Protein AF-A0A2A4MPY6-F1 (afdb_monomer)

Organism: NCBI:txid2030880

Sequence (124 aa):
MSSLAVAQSMCELKEMYRSLAAQHHPDRGGCSSTMQVINLQYLIMKKKFKVTSITPAIYESHFDDIEVGDRLYINATLSEVQEVNDTRFMVVACSRNRQTWFDKSTGIGLYNRRLRASFVPFQA

Solvent-accessible surface area (backbone atoms only — not comparable to full-atom values): 7196 Å² total; per-residue (Å²): 133,94,62,79,81,72,49,89,45,74,67,52,39,52,52,52,48,52,55,51,46,69,65,27,32,50,97,72,78,25,46,59,73,61,40,53,53,52,53,52,52,48,53,55,50,54,51,51,51,60,57,58,68,62,50,93,78,72,94,73,63,65,42,80,85,64,50,68,70,40,74,34,14,46,78,52,40,56,23,34,27,72,41,68,58,98,63,33,34,29,31,33,37,75,90,44,104,52,72,50,49,27,31,22,79,73,22,35,24,75,90,42,77,88,40,38,56,36,79,53,70,64,81,128

Structure (mmCIF, N/CA/C/O backbone):
data_AF-A0A2A4MPY6-F1
#
_entry.id   AF-A0A2A4MPY6-F1
#
loop_
_atom_site.group_PDB
_atom_site.id
_atom_site.type_symbol
_atom_site.label_atom_id
_atom_site.label_alt_id
_atom_site.label_comp_id
_atom_site.label_asym_id
_atom_site.label_entity_id
_atom_site.label_seq_id
_atom_site.pdbx_PDB_ins_code
_atom_site.Cartn_x
_atom_site.Cartn_y
_atom_site.Cartn_z
_atom_site.occupancy
_atom_site.B_iso_or_equiv
_atom_site.auth_seq_id
_atom_site.auth_comp_id
_atom_site.auth_asym_id
_atom_site.auth_atom_id
_atom_site.pdbx_PDB_model_num
ATOM 1 N N . MET A 1 1 ? 28.106 -0.333 -13.471 1.00 46.44 1 MET A N 1
ATOM 2 C CA . MET A 1 1 ? 26.926 -1.146 -13.111 1.00 46.44 1 MET A CA 1
ATOM 3 C C . MET A 1 1 ? 26.010 -0.289 -12.256 1.00 46.44 1 MET A C 1
ATOM 5 O O . MET A 1 1 ? 26.326 -0.062 -11.096 1.00 46.44 1 MET A O 1
ATOM 9 N N . SER A 1 2 ? 24.944 0.258 -12.837 1.00 57.03 2 SER A N 1
ATOM 10 C CA . SER A 1 2 ? 23.967 1.081 -12.115 1.00 57.03 2 SER A CA 1
ATOM 11 C C . SER A 1 2 ? 23.102 0.157 -11.259 1.00 57.03 2 SER A C 1
ATOM 13 O O . SER A 1 2 ? 22.301 -0.602 -11.794 1.00 57.03 2 SER A O 1
ATOM 15 N N . SER A 1 3 ? 23.335 0.140 -9.949 1.00 67.06 3 SER A N 1
ATOM 16 C CA . SER A 1 3 ? 22.654 -0.767 -9.023 1.00 67.06 3 SER A CA 1
ATOM 17 C C . SER A 1 3 ? 21.538 -0.032 -8.288 1.00 67.06 3 SER A C 1
ATOM 19 O O . SER A 1 3 ? 21.782 1.009 -7.681 1.00 67.06 3 SER A O 1
ATOM 21 N N . LEU A 1 4 ? 20.331 -0.605 -8.275 1.00 71.50 4 LEU A N 1
ATOM 22 C CA . LEU A 1 4 ? 19.210 -0.137 -7.444 1.00 71.50 4 LEU A CA 1
ATOM 23 C C . LEU A 1 4 ? 19.481 -0.282 -5.932 1.00 71.50 4 LEU A C 1
ATOM 25 O O . LEU A 1 4 ? 18.688 0.182 -5.121 1.00 71.50 4 LEU A O 1
ATOM 29 N N . ALA A 1 5 ? 20.594 -0.914 -5.541 1.00 66.88 5 ALA A N 1
ATOM 30 C CA . ALA A 1 5 ? 20.984 -1.117 -4.146 1.00 66.88 5 ALA A CA 1
ATOM 31 C C . ALA A 1 5 ? 21.467 0.151 -3.420 1.00 66.88 5 ALA A C 1
ATOM 33 O O . ALA A 1 5 ? 21.707 0.085 -2.220 1.00 66.88 5 ALA A O 1
ATOM 34 N N . VAL A 1 6 ? 21.650 1.268 -4.133 1.00 77.81 6 VAL A N 1
ATOM 35 C CA . VAL A 1 6 ? 22.100 2.540 -3.541 1.00 77.81 6 VAL A CA 1
ATOM 36 C C . VAL A 1 6 ? 20.950 3.317 -2.899 1.00 77.81 6 VAL A C 1
ATOM 38 O O . VAL A 1 6 ? 21.200 4.101 -1.989 1.00 77.81 6 VAL A O 1
ATOM 41 N N . ALA A 1 7 ? 19.708 3.086 -3.338 1.00 77.06 7 ALA A N 1
ATOM 42 C CA . ALA A 1 7 ? 18.550 3.796 -2.810 1.00 77.06 7 ALA A CA 1
ATOM 43 C C . ALA A 1 7 ? 18.460 3.626 -1.286 1.00 77.06 7 ALA A C 1
ATOM 45 O O . ALA A 1 7 ? 18.607 2.513 -0.781 1.00 77.06 7 ALA A O 1
ATOM 46 N N . GLN A 1 8 ? 18.203 4.720 -0.568 1.00 74.69 8 GLN A N 1
ATOM 47 C CA . GLN A 1 8 ? 18.048 4.744 0.892 1.00 74.69 8 GLN A CA 1
ATOM 48 C C . GLN A 1 8 ? 16.583 4.882 1.321 1.00 74.69 8 GLN A C 1
ATOM 50 O O . GLN A 1 8 ? 16.253 4.667 2.486 1.00 74.69 8 GLN A O 1
ATOM 55 N N . SER A 1 9 ? 15.688 5.208 0.382 1.00 75.62 9 SER A N 1
ATOM 56 C CA . SER A 1 9 ? 14.251 5.352 0.624 1.00 75.62 9 SER A CA 1
ATOM 57 C C . SER A 1 9 ? 13.400 4.737 -0.493 1.00 75.62 9 SER A C 1
ATOM 59 O O . SER A 1 9 ? 13.857 4.535 -1.621 1.00 75.62 9 SER A O 1
ATOM 61 N N . MET A 1 10 ? 12.118 4.487 -0.199 1.00 77.25 10 MET A N 1
ATOM 62 C CA . MET A 1 10 ? 11.147 4.012 -1.194 1.00 77.25 10 MET A CA 1
ATOM 63 C C . MET A 1 10 ? 10.943 4.992 -2.354 1.00 77.25 10 MET A C 1
ATOM 65 O O . MET A 1 10 ? 10.762 4.561 -3.495 1.00 77.25 10 MET A O 1
ATOM 69 N N . CYS A 1 11 ? 10.952 6.298 -2.073 1.00 75.81 11 CYS A N 1
ATOM 70 C CA . CYS A 1 11 ? 10.755 7.324 -3.095 1.00 75.81 11 CYS A CA 1
ATOM 71 C C . CYS A 1 11 ? 11.931 7.329 -4.081 1.00 75.81 11 CYS A C 1
ATOM 73 O O . CYS A 1 11 ? 11.735 7.197 -5.288 1.00 75.81 11 CYS A O 1
ATOM 75 N N . GLU A 1 12 ? 13.154 7.325 -3.549 1.00 83.62 12 GLU A N 1
ATOM 76 C CA . GLU A 1 12 ? 14.388 7.252 -4.333 1.00 83.62 12 GLU A CA 1
ATOM 77 C C . GLU A 1 12 ? 14.469 5.953 -5.152 1.00 83.62 12 GLU A C 1
ATOM 79 O O . GLU A 1 12 ? 14.784 5.984 -6.341 1.00 83.62 12 GLU A O 1
ATOM 84 N N . LEU A 1 13 ? 14.082 4.809 -4.570 1.00 85.81 13 LEU A N 1
ATOM 85 C CA . LEU A 1 13 ? 14.024 3.536 -5.295 1.00 85.81 13 LEU A CA 1
ATOM 86 C C . LEU A 1 13 ? 13.076 3.612 -6.505 1.00 85.81 13 LEU A C 1
ATOM 88 O O . LEU A 1 13 ? 13.404 3.105 -7.581 1.00 85.81 13 LEU A O 1
ATOM 92 N N . LYS A 1 14 ? 11.900 4.239 -6.345 1.00 86.06 14 LYS A N 1
ATOM 93 C CA . LYS A 1 14 ? 10.928 4.442 -7.435 1.00 86.06 14 LYS A CA 1
ATOM 94 C C . LYS A 1 14 ? 11.499 5.353 -8.521 1.00 86.06 14 LYS A C 1
ATOM 96 O O . LYS A 1 14 ? 11.359 5.033 -9.700 1.00 86.06 14 LYS A O 1
ATOM 101 N N . GLU A 1 15 ? 12.136 6.460 -8.154 1.00 85.62 15 GLU A N 1
ATOM 102 C CA . GLU A 1 15 ? 12.729 7.402 -9.111 1.00 85.62 15 GLU A CA 1
ATOM 103 C C . GLU A 1 15 ? 13.878 6.777 -9.904 1.00 85.62 15 GLU A C 1
ATOM 105 O O . GLU A 1 15 ? 13.882 6.831 -11.138 1.00 85.62 15 GLU A O 1
ATOM 110 N N . MET A 1 16 ? 14.805 6.103 -9.218 1.00 86.88 16 MET A N 1
ATOM 111 C CA . MET A 1 16 ? 15.909 5.388 -9.858 1.00 86.88 16 MET A CA 1
ATOM 112 C C . MET A 1 16 ? 15.397 4.309 -10.813 1.00 86.88 16 MET A C 1
ATOM 114 O O . MET A 1 16 ? 15.882 4.203 -11.941 1.00 86.88 16 MET A O 1
ATOM 118 N N . TYR A 1 17 ? 14.387 3.538 -10.397 1.00 89.06 17 TYR A N 1
ATOM 119 C CA . TYR A 1 17 ? 13.763 2.536 -11.255 1.00 89.06 17 TYR A CA 1
ATOM 120 C C . TYR A 1 17 ? 13.138 3.161 -12.503 1.00 89.06 17 TYR A C 1
ATOM 122 O O . TYR A 1 17 ? 13.393 2.678 -13.603 1.00 89.06 17 TYR A O 1
ATOM 130 N N . ARG A 1 18 ? 12.379 4.260 -12.372 1.00 88.62 18 ARG A N 1
ATOM 131 C CA . ARG A 1 18 ? 11.797 4.963 -13.530 1.00 88.62 18 ARG A CA 1
ATOM 132 C C . ARG A 1 18 ? 12.876 5.451 -14.497 1.00 88.62 18 ARG A C 1
ATOM 134 O O . ARG A 1 18 ? 12.707 5.302 -15.705 1.00 88.62 18 ARG A O 1
ATOM 141 N N . SER A 1 19 ? 13.980 5.993 -13.980 1.00 88.44 19 SER A N 1
ATOM 142 C CA . SER A 1 19 ? 15.109 6.459 -14.795 1.00 88.44 19 SER A CA 1
ATOM 143 C C . SER A 1 19 ? 15.777 5.311 -15.563 1.00 88.44 19 SER A C 1
ATOM 145 O O . SER A 1 19 ? 15.964 5.399 -16.776 1.00 88.44 19 SER A O 1
ATOM 147 N N . LEU A 1 20 ? 16.060 4.192 -14.888 1.00 86.56 20 LEU A N 1
ATOM 148 C CA . LEU A 1 20 ? 16.672 3.012 -15.510 1.00 86.56 20 LEU A CA 1
ATOM 149 C C . LEU A 1 20 ? 15.733 2.324 -16.505 1.00 86.56 20 LEU A C 1
ATOM 151 O O . LEU A 1 20 ? 16.160 1.946 -17.596 1.00 86.56 20 LEU A O 1
ATOM 155 N N . ALA A 1 21 ? 14.450 2.210 -16.163 1.00 89.56 21 ALA A N 1
ATOM 156 C CA . ALA A 1 21 ? 13.430 1.680 -17.056 1.00 89.56 21 ALA A CA 1
ATOM 157 C C . ALA A 1 21 ? 13.331 2.529 -18.327 1.00 89.56 21 ALA A C 1
ATOM 159 O O . ALA A 1 21 ? 13.327 1.987 -19.424 1.00 89.56 21 ALA A O 1
ATOM 160 N N . ALA A 1 22 ? 13.335 3.860 -18.202 1.00 87.94 22 ALA A N 1
ATOM 161 C CA . ALA A 1 22 ? 13.279 4.767 -19.343 1.00 87.94 22 ALA A CA 1
ATOM 162 C C . ALA A 1 22 ? 14.469 4.620 -20.308 1.00 87.94 22 ALA A C 1
ATOM 164 O O . ALA A 1 22 ? 14.278 4.850 -21.503 1.00 87.94 22 ALA A O 1
ATOM 165 N N . GLN A 1 23 ? 15.652 4.248 -19.803 1.00 86.56 23 GLN A N 1
ATOM 166 C CA . GLN A 1 23 ? 16.877 4.047 -20.589 1.00 86.56 23 GLN A CA 1
ATOM 167 C C . GLN A 1 23 ? 16.950 2.663 -21.242 1.00 86.56 23 GLN A C 1
ATOM 169 O O . GLN A 1 23 ? 17.439 2.534 -22.360 1.00 86.56 23 GLN A O 1
ATOM 174 N N . HIS A 1 24 ? 16.480 1.622 -20.550 1.00 84.56 24 HIS A N 1
ATOM 175 C CA . HIS A 1 24 ? 16.656 0.231 -20.975 1.00 84.56 24 HIS A CA 1
ATOM 176 C C . HIS A 1 24 ? 15.374 -0.437 -21.490 1.00 84.56 24 HIS A C 1
ATOM 178 O O . HIS A 1 24 ? 15.400 -1.631 -21.795 1.00 84.56 24 HIS A O 1
ATOM 184 N N . HIS A 1 25 ? 14.268 0.304 -21.623 1.00 86.00 25 HIS A N 1
ATOM 185 C CA . HIS A 1 25 ? 13.014 -0.244 -22.137 1.00 86.00 25 HIS A CA 1
ATOM 186 C C . HIS A 1 25 ? 13.180 -0.771 -23.574 1.00 86.00 25 HIS A C 1
ATOM 188 O O . HIS A 1 25 ? 13.684 -0.031 -24.425 1.00 86.00 25 HIS A O 1
ATOM 194 N N . PRO A 1 26 ? 12.718 -1.995 -23.889 1.00 89.00 26 PRO A N 1
ATOM 195 C CA . PRO A 1 26 ? 12.826 -2.563 -25.235 1.00 89.00 26 PRO A CA 1
ATOM 196 C C . PRO A 1 26 ? 12.168 -1.682 -26.307 1.00 89.00 26 PRO A C 1
ATOM 198 O O . PRO A 1 26 ? 12.778 -1.433 -27.343 1.00 89.00 26 PRO A O 1
ATOM 201 N N . ASP A 1 27 ? 11.003 -1.095 -26.016 1.00 88.00 27 ASP A N 1
ATOM 202 C CA . ASP A 1 27 ? 10.303 -0.186 -26.945 1.00 88.00 27 ASP A CA 1
ATOM 203 C C . ASP A 1 27 ? 11.080 1.108 -27.254 1.00 88.00 27 ASP A C 1
ATOM 205 O O . ASP A 1 27 ? 10.747 1.829 -28.190 1.00 88.00 27 ASP A O 1
ATOM 209 N N . ARG A 1 28 ? 12.118 1.422 -26.469 1.00 84.75 28 ARG A N 1
ATOM 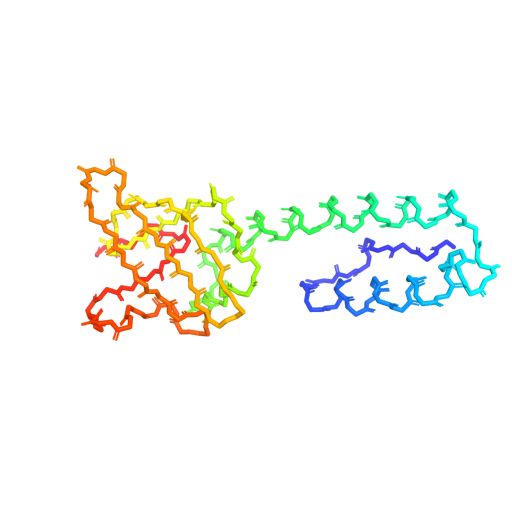210 C CA . ARG A 1 28 ? 13.009 2.575 -26.668 1.00 84.75 28 ARG A CA 1
ATOM 211 C C . ARG A 1 28 ? 14.385 2.171 -27.207 1.00 84.75 28 ARG A C 1
ATOM 213 O O . ARG A 1 28 ? 15.322 2.959 -27.137 1.00 84.75 28 ARG A O 1
ATOM 220 N N . GLY A 1 29 ? 14.514 0.950 -27.730 1.00 80.31 29 GLY A N 1
ATOM 221 C CA . GLY A 1 29 ? 15.776 0.405 -28.240 1.00 80.31 29 GLY A CA 1
ATOM 222 C C . GLY A 1 29 ? 16.670 -0.223 -27.166 1.00 80.31 29 GLY A C 1
ATOM 223 O O . GLY A 1 29 ? 17.850 -0.461 -27.412 1.00 80.31 29 GLY A O 1
ATOM 224 N N . GLY A 1 30 ? 16.133 -0.481 -25.970 1.00 85.62 30 GLY A N 1
ATOM 225 C CA . GLY A 1 30 ? 16.841 -1.152 -24.883 1.00 85.62 30 GLY A CA 1
ATOM 226 C C . GLY A 1 30 ? 16.844 -2.684 -24.982 1.00 85.62 30 GLY A C 1
ATOM 227 O O . GLY A 1 30 ? 16.209 -3.290 -25.844 1.00 85.62 30 GLY A O 1
ATOM 228 N N . CYS A 1 31 ? 17.562 -3.335 -24.064 1.00 87.62 31 CYS A N 1
ATOM 229 C CA . CYS A 1 31 ? 17.673 -4.793 -24.009 1.00 87.62 31 CYS A CA 1
ATOM 230 C C . CYS A 1 31 ? 16.661 -5.392 -23.021 1.00 87.62 31 CYS A C 1
ATOM 232 O O . CYS A 1 31 ? 16.693 -5.085 -21.826 1.00 87.62 31 CYS A O 1
ATOM 234 N N . SER A 1 32 ? 15.812 -6.310 -23.502 1.00 87.69 32 SER A N 1
ATOM 235 C CA . SER A 1 32 ? 14.811 -7.005 -22.675 1.00 87.69 32 SER A CA 1
ATOM 236 C C . SER A 1 32 ? 15.443 -7.735 -21.484 1.00 87.69 32 SER A C 1
ATOM 238 O O . SER A 1 32 ? 14.968 -7.599 -20.357 1.00 87.69 32 SER A O 1
ATOM 240 N N . SER A 1 33 ? 16.565 -8.431 -21.697 1.00 88.31 33 SER A N 1
ATOM 241 C CA . SER A 1 33 ? 17.272 -9.156 -20.635 1.00 88.31 33 SER A CA 1
ATOM 242 C C . SER A 1 33 ? 17.743 -8.219 -19.520 1.00 88.31 33 SER A C 1
ATOM 244 O O . SER A 1 33 ? 17.607 -8.532 -18.340 1.00 88.31 33 SER A O 1
ATOM 246 N N . THR A 1 34 ? 18.243 -7.034 -19.877 1.00 86.00 34 THR A N 1
ATOM 247 C CA . THR A 1 34 ? 18.655 -6.013 -18.903 1.00 86.00 34 THR A CA 1
ATOM 248 C C . THR A 1 34 ? 17.454 -5.460 -18.138 1.00 86.00 34 THR A C 1
ATOM 250 O O . THR A 1 34 ? 17.515 -5.336 -16.916 1.00 86.00 34 THR A O 1
ATOM 253 N N . MET A 1 35 ? 16.339 -5.193 -18.825 1.00 88.19 35 MET A N 1
ATOM 254 C CA . MET A 1 35 ? 15.110 -4.706 -18.194 1.00 88.19 35 MET A CA 1
ATOM 255 C C . MET A 1 35 ? 14.527 -5.722 -17.198 1.00 88.19 35 MET A C 1
ATOM 257 O O . MET A 1 35 ? 14.113 -5.351 -16.102 1.00 88.19 35 MET A O 1
ATOM 261 N N . GLN A 1 36 ? 14.563 -7.019 -17.520 1.00 89.62 36 GLN A N 1
ATOM 262 C CA . GLN A 1 36 ? 14.129 -8.078 -16.600 1.00 89.62 36 GLN A CA 1
ATOM 263 C C . GLN A 1 36 ? 14.968 -8.112 -15.314 1.00 89.62 36 GLN A C 1
ATOM 265 O O . GLN A 1 36 ? 14.414 -8.240 -14.220 1.00 89.62 36 GLN A O 1
ATOM 270 N N . VAL A 1 37 ? 16.290 -7.943 -15.423 1.00 89.44 37 VAL A N 1
ATOM 271 C CA . VAL A 1 37 ? 17.184 -7.867 -14.255 1.00 89.44 37 VAL A CA 1
ATOM 272 C C . VAL A 1 37 ? 16.851 -6.651 -13.387 1.00 89.44 37 VAL A C 1
ATOM 274 O O . VAL A 1 37 ? 16.772 -6.781 -12.164 1.00 89.44 37 VAL A O 1
ATOM 277 N N . ILE A 1 38 ? 16.601 -5.490 -13.999 1.00 88.56 38 ILE A N 1
ATOM 278 C CA . ILE A 1 38 ? 16.209 -4.261 -13.289 1.00 88.56 38 ILE A CA 1
ATOM 279 C C . ILE A 1 38 ? 14.878 -4.466 -12.549 1.00 88.56 38 ILE A C 1
ATOM 281 O O . ILE A 1 38 ? 14.775 -4.126 -11.369 1.00 88.56 38 ILE A O 1
ATOM 285 N N . ASN A 1 39 ? 13.888 -5.092 -13.192 1.00 89.62 39 ASN A N 1
ATOM 286 C CA . ASN A 1 39 ? 12.593 -5.402 -12.577 1.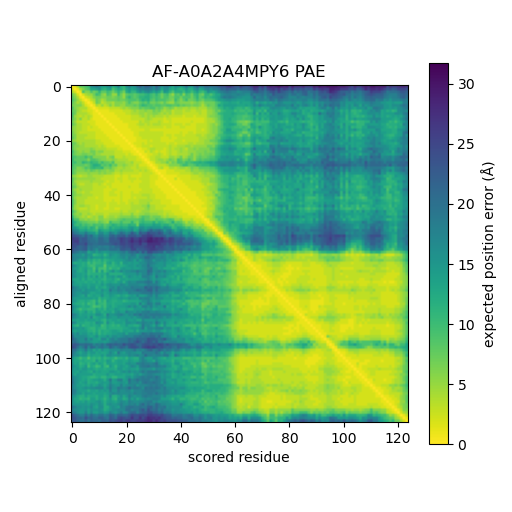00 89.62 39 ASN A CA 1
ATOM 287 C C . 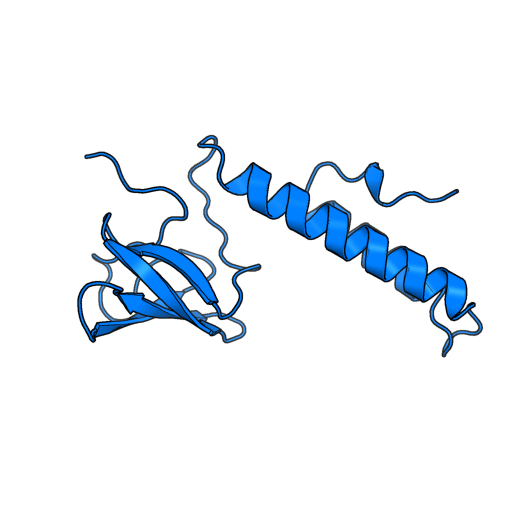ASN A 1 39 ? 12.742 -6.324 -11.362 1.00 89.62 39 ASN A C 1
ATOM 289 O O . ASN A 1 39 ? 12.142 -6.082 -10.313 1.00 89.62 39 ASN A O 1
ATOM 293 N N . LEU A 1 40 ? 13.571 -7.366 -11.482 1.00 88.50 40 LEU A N 1
ATOM 294 C CA . LEU A 1 40 ? 13.834 -8.295 -10.386 1.00 88.50 40 LEU A CA 1
ATOM 295 C C . LEU A 1 40 ? 14.506 -7.585 -9.203 1.00 88.50 40 LEU A C 1
ATOM 297 O O . LEU A 1 40 ? 14.083 -7.748 -8.058 1.00 88.50 40 LEU A O 1
ATOM 301 N N . GL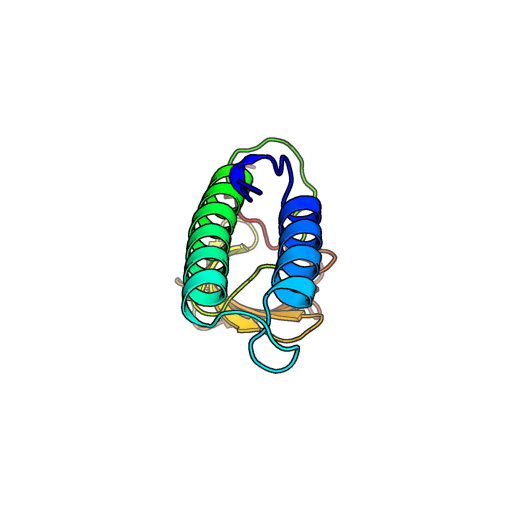N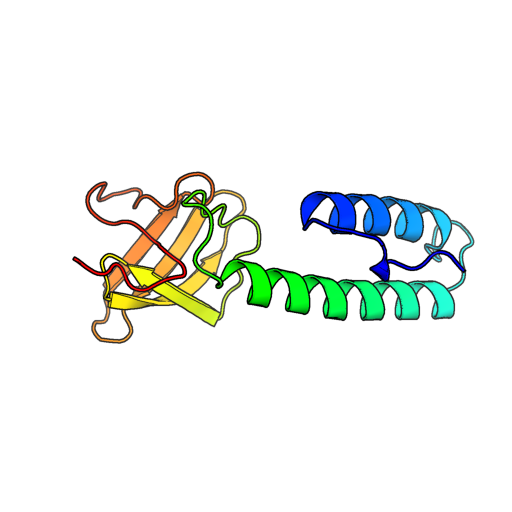 A 1 41 ? 15.525 -6.768 -9.475 1.00 87.00 41 GLN A N 1
ATOM 302 C CA . GLN A 1 41 ? 16.215 -5.989 -8.447 1.00 87.00 41 GLN A CA 1
ATOM 303 C C . GLN A 1 41 ? 15.264 -5.016 -7.740 1.00 87.00 41 GLN A C 1
ATOM 305 O O . GLN A 1 41 ? 15.279 -4.936 -6.510 1.00 87.00 41 GLN A O 1
ATOM 310 N N . TYR A 1 42 ? 14.400 -4.332 -8.493 1.00 87.50 42 TYR A N 1
ATOM 311 C CA . TYR A 1 42 ? 13.387 -3.438 -7.939 1.00 87.50 42 TYR A CA 1
ATOM 312 C C . TYR A 1 42 ? 12.421 -4.174 -7.006 1.00 87.50 42 TYR A C 1
ATOM 314 O O . TYR A 1 42 ? 12.191 -3.721 -5.887 1.00 87.50 42 TYR A O 1
ATOM 322 N N . LEU A 1 43 ? 11.912 -5.342 -7.413 1.00 85.75 43 LEU A N 1
ATOM 323 C CA . LEU A 1 43 ? 11.018 -6.155 -6.582 1.00 85.75 43 LEU A CA 1
ATOM 324 C C . LEU A 1 43 ? 11.678 -6.593 -5.268 1.00 85.75 43 LEU A C 1
ATOM 326 O O . LEU A 1 43 ? 11.047 -6.532 -4.211 1.00 85.75 43 LEU A O 1
ATOM 330 N N . ILE A 1 44 ? 12.944 -7.017 -5.318 1.00 85.25 44 ILE A N 1
ATOM 331 C CA . ILE A 1 44 ? 13.702 -7.416 -4.124 1.00 85.25 44 ILE A CA 1
ATOM 332 C C . ILE A 1 44 ? 13.860 -6.229 -3.170 1.00 85.25 44 ILE A C 1
ATOM 334 O O . ILE A 1 44 ? 13.592 -6.361 -1.975 1.00 85.25 44 ILE A O 1
ATOM 338 N N . MET A 1 45 ? 14.273 -5.069 -3.684 1.00 82.06 45 MET A N 1
ATOM 339 C CA . MET A 1 45 ? 14.479 -3.877 -2.857 1.00 82.06 45 MET A CA 1
ATOM 340 C C . MET A 1 45 ? 13.159 -3.337 -2.301 1.00 82.06 45 MET A C 1
ATOM 342 O O . MET A 1 45 ? 13.084 -3.065 -1.106 1.00 82.06 45 MET A O 1
ATOM 346 N N . LYS A 1 46 ? 12.090 -3.289 -3.107 1.00 83.69 46 LYS A N 1
ATOM 347 C CA . LYS A 1 46 ? 10.743 -2.892 -2.661 1.00 83.69 46 LYS A CA 1
ATOM 348 C C . LYS A 1 46 ? 10.275 -3.750 -1.482 1.00 83.69 46 LYS A C 1
ATOM 350 O O . LYS A 1 46 ? 9.784 -3.217 -0.492 1.00 83.69 46 LYS A O 1
ATOM 355 N N . LYS A 1 47 ? 10.483 -5.073 -1.542 1.00 78.06 47 LYS A N 1
ATOM 356 C CA . LYS A 1 47 ? 10.171 -5.979 -0.422 1.00 78.06 47 LYS A CA 1
ATOM 357 C C . LYS A 1 47 ? 11.010 -5.683 0.822 1.00 78.06 47 LYS A C 1
ATOM 359 O O . LYS A 1 47 ? 10.459 -5.668 1.917 1.00 78.06 47 LYS A O 1
ATOM 364 N N . LYS A 1 48 ? 12.316 -5.431 0.670 1.00 77.12 48 LYS A N 1
ATOM 365 C CA . LYS A 1 48 ? 13.199 -5.085 1.798 1.00 77.12 48 LYS A CA 1
ATOM 366 C C . LYS A 1 48 ? 12.735 -3.817 2.509 1.00 77.12 48 LYS A C 1
ATOM 368 O O . LYS A 1 48 ? 12.565 -3.843 3.721 1.00 77.12 48 LYS A O 1
ATOM 373 N N . PHE A 1 49 ? 12.463 -2.753 1.759 1.00 72.44 49 PHE A N 1
ATOM 374 C CA . PHE A 1 49 ? 11.969 -1.504 2.333 1.00 72.44 49 PHE A CA 1
ATOM 375 C C . PHE A 1 49 ? 10.606 -1.667 3.002 1.00 72.44 49 PHE A C 1
ATOM 377 O O . PHE A 1 49 ? 10.429 -1.169 4.107 1.00 72.44 49 PHE A O 1
ATOM 384 N N . LYS A 1 50 ? 9.687 -2.437 2.403 1.00 70.06 50 LYS A N 1
ATOM 385 C CA . LYS A 1 50 ? 8.389 -2.754 3.019 1.00 70.06 50 LYS A CA 1
ATOM 386 C C . LYS A 1 50 ? 8.548 -3.448 4.375 1.00 70.06 50 LYS A C 1
ATOM 388 O O . LYS A 1 50 ? 7.807 -3.137 5.297 1.00 70.06 50 LYS A O 1
ATOM 393 N N . VAL A 1 51 ? 9.529 -4.344 4.520 1.00 63.28 51 VAL A N 1
ATOM 394 C CA . VAL A 1 51 ? 9.854 -4.977 5.812 1.00 63.28 51 VAL A CA 1
ATOM 395 C C . VAL A 1 51 ? 10.459 -3.967 6.791 1.00 63.28 51 VAL A C 1
ATOM 397 O O . VAL A 1 51 ? 10.070 -3.943 7.954 1.00 63.28 51 VAL A O 1
ATOM 400 N N . THR A 1 52 ? 11.367 -3.099 6.340 1.00 57.28 52 THR A N 1
ATOM 401 C CA . THR A 1 52 ? 11.979 -2.066 7.192 1.00 57.28 52 THR A CA 1
ATOM 402 C C . THR A 1 52 ? 10.963 -1.034 7.695 1.00 57.28 52 THR A C 1
ATOM 404 O O . THR A 1 52 ? 11.079 -0.591 8.834 1.00 57.28 52 THR A O 1
ATOM 407 N N . SER A 1 53 ? 9.921 -0.705 6.928 1.00 52.84 53 SER A N 1
ATOM 408 C CA . SER A 1 53 ? 8.824 0.177 7.366 1.00 52.84 53 SER A CA 1
ATOM 409 C C . SER A 1 53 ? 7.963 -0.402 8.500 1.00 52.84 53 SER A C 1
ATOM 411 O O . SER A 1 53 ? 7.202 0.331 9.121 1.00 52.84 53 SER A O 1
ATOM 413 N N . ILE A 1 54 ? 8.079 -1.701 8.796 1.00 54.41 54 ILE A N 1
ATOM 414 C CA . ILE A 1 54 ? 7.400 -2.346 9.934 1.00 54.41 54 ILE A CA 1
ATOM 415 C C . ILE A 1 54 ? 8.164 -2.075 11.254 1.00 54.41 54 ILE A C 1
ATOM 417 O O . ILE A 1 54 ? 7.635 -2.292 12.343 1.00 54.41 54 ILE A O 1
ATOM 421 N N . THR A 1 55 ? 9.398 -1.559 11.185 1.00 52.41 55 THR A N 1
ATOM 422 C CA . THR A 1 55 ? 10.220 -1.187 12.354 1.00 52.41 55 THR A CA 1
ATOM 423 C C . THR A 1 55 ? 9.745 0.165 12.925 1.00 52.41 55 THR A C 1
ATOM 425 O O . THR A 1 55 ? 9.448 1.075 12.155 1.00 52.41 55 THR A O 1
ATOM 428 N N . PRO A 1 56 ? 9.657 0.350 14.257 1.00 51.38 56 PRO A N 1
ATOM 429 C CA . PRO A 1 56 ? 8.710 1.271 14.900 1.00 51.38 56 PRO A CA 1
ATOM 430 C C . PRO A 1 56 ? 9.178 2.736 14.971 1.00 51.38 56 PRO A C 1
ATOM 432 O O . PRO A 1 56 ? 8.826 3.464 15.898 1.00 51.38 56 PRO A O 1
ATOM 435 N N . ALA A 1 57 ? 9.989 3.190 14.019 1.00 45.16 57 ALA A N 1
ATOM 436 C CA . ALA A 1 57 ? 10.479 4.559 13.993 1.00 45.16 57 ALA A CA 1
ATOM 437 C C . ALA A 1 57 ? 9.729 5.356 12.920 1.00 45.16 57 ALA A C 1
ATOM 439 O O . ALA A 1 57 ? 10.065 5.270 11.745 1.00 45.16 57 ALA A O 1
ATOM 440 N N . ILE A 1 58 ? 8.781 6.181 13.385 1.00 48.69 58 ILE A N 1
ATOM 441 C CA . ILE A 1 58 ? 8.097 7.295 12.695 1.00 48.69 58 ILE A CA 1
ATOM 442 C C . ILE A 1 58 ? 6.649 6.978 12.265 1.00 48.69 58 ILE A C 1
ATOM 444 O O . ILE A 1 58 ? 6.361 6.131 11.428 1.00 48.69 58 ILE A O 1
ATOM 448 N N . TYR A 1 59 ? 5.724 7.718 12.884 1.00 51.00 59 TYR A N 1
ATOM 449 C CA . TYR A 1 59 ? 4.262 7.591 12.845 1.00 51.00 59 TYR A CA 1
ATOM 450 C C . TYR A 1 59 ? 3.597 8.152 11.571 1.00 51.00 59 TYR A C 1
ATOM 452 O O . TYR A 1 59 ? 2.422 8.510 11.601 1.00 51.00 59 TYR A O 1
ATOM 460 N N . GLU A 1 60 ? 4.309 8.217 10.447 1.00 53.69 60 GLU A N 1
ATOM 461 C CA . GLU A 1 60 ? 3.728 8.590 9.151 1.00 53.69 60 GLU A CA 1
ATOM 462 C C . GLU A 1 60 ? 3.565 7.335 8.300 1.00 53.69 60 GLU A C 1
ATOM 464 O O . GLU A 1 60 ? 4.402 6.964 7.480 1.00 53.69 60 GLU A O 1
ATOM 469 N N . SER A 1 61 ? 2.468 6.623 8.553 1.00 60.19 61 SER A N 1
ATOM 470 C CA . SER A 1 61 ? 2.082 5.464 7.753 1.00 60.19 61 SER A CA 1
ATOM 471 C C . SER A 1 61 ? 1.475 5.949 6.437 1.00 60.19 61 SER A C 1
ATOM 473 O O . SER A 1 61 ? 0.260 6.041 6.312 1.00 60.19 61 SER A O 1
ATOM 475 N N . HIS A 1 62 ? 2.305 6.287 5.453 1.00 70.50 62 HIS A N 1
ATOM 476 C CA . HIS A 1 62 ? 1.823 6.423 4.080 1.00 70.50 62 HIS A CA 1
ATOM 477 C C . HIS A 1 62 ? 1.453 5.029 3.551 1.00 70.50 62 HIS A C 1
ATOM 479 O O . HIS A 1 62 ? 2.301 4.139 3.477 1.00 70.50 62 HIS A O 1
ATOM 485 N N . PHE A 1 63 ? 0.184 4.818 3.189 1.00 82.19 63 PHE A N 1
ATOM 486 C CA . PHE A 1 63 ? -0.320 3.538 2.666 1.00 82.19 63 PHE A CA 1
ATOM 487 C C . PHE A 1 63 ? -0.269 3.482 1.131 1.00 82.19 63 PHE A C 1
ATOM 489 O O . PHE A 1 63 ? -1.048 2.769 0.499 1.00 82.19 63 PHE A O 1
ATOM 496 N N . ASP A 1 64 ? 0.634 4.237 0.505 1.00 81.31 64 ASP A N 1
ATOM 497 C CA . ASP A 1 64 ? 0.736 4.317 -0.958 1.00 81.31 64 ASP A CA 1
ATOM 498 C C . ASP A 1 64 ? 1.101 2.968 -1.589 1.00 81.31 64 ASP A C 1
ATOM 500 O O . ASP A 1 64 ? 0.618 2.632 -2.670 1.00 81.31 64 ASP A O 1
ATOM 504 N N . ASP A 1 65 ? 1.914 2.180 -0.881 1.00 79.25 65 ASP A N 1
ATOM 505 C CA . ASP A 1 65 ? 2.424 0.878 -1.319 1.00 79.25 65 ASP A CA 1
ATOM 506 C C . ASP A 1 65 ? 1.605 -0.317 -0.790 1.00 79.25 65 ASP A C 1
ATOM 508 O O . ASP A 1 65 ? 2.089 -1.453 -0.793 1.00 79.25 65 ASP A O 1
ATOM 512 N N . ILE A 1 66 ? 0.378 -0.067 -0.319 1.00 87.25 66 ILE A N 1
ATOM 513 C CA . ILE A 1 66 ? -0.533 -1.116 0.149 1.00 87.25 66 ILE A CA 1
ATOM 514 C C . ILE A 1 66 ? -1.075 -1.935 -1.028 1.00 87.25 66 ILE A C 1
ATOM 516 O O . ILE A 1 66 ? -1.489 -1.389 -2.053 1.00 87.25 66 ILE A O 1
ATOM 520 N N . GLU A 1 67 ? -1.086 -3.252 -0.875 1.00 89.38 67 GLU A N 1
ATOM 521 C CA . GLU A 1 67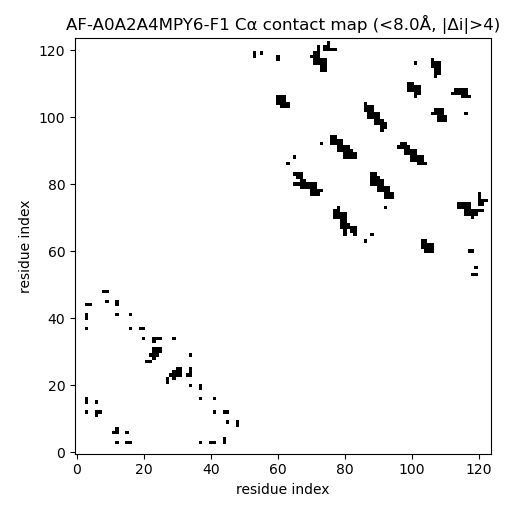 ? -1.535 -4.208 -1.887 1.00 89.38 67 GLU A CA 1
ATOM 522 C C . GLU A 1 67 ? -2.609 -5.140 -1.305 1.00 89.38 67 GLU A C 1
ATOM 524 O O . GLU A 1 67 ? -2.713 -5.330 -0.092 1.00 89.38 67 GLU A O 1
ATOM 529 N N . VAL A 1 68 ? -3.438 -5.725 -2.174 1.00 92.25 68 VAL A N 1
ATOM 530 C CA . VAL A 1 68 ? -4.443 -6.716 -1.758 1.00 92.25 68 VAL A CA 1
ATOM 531 C C . VAL A 1 68 ? -3.741 -7.929 -1.139 1.00 92.25 68 VAL A C 1
ATOM 533 O O . VAL A 1 68 ? -2.759 -8.429 -1.684 1.00 92.25 68 VAL A O 1
ATOM 536 N N . GLY A 1 69 ? -4.247 -8.392 0.004 1.00 89.06 69 GLY A N 1
ATOM 537 C CA . GLY A 1 69 ? -3.649 -9.447 0.824 1.00 89.06 69 GLY A CA 1
ATOM 538 C C . GLY A 1 69 ? -2.673 -8.941 1.892 1.00 89.06 69 GLY A C 1
ATOM 539 O O . GLY A 1 69 ? -2.258 -9.722 2.752 1.00 89.06 69 GLY A O 1
ATOM 540 N N . ASP A 1 70 ? -2.319 -7.649 1.894 1.00 87.75 70 ASP A N 1
ATOM 541 C CA . ASP A 1 70 ? -1.527 -7.074 2.982 1.00 87.75 70 ASP A CA 1
ATOM 542 C C . ASP A 1 70 ? -2.284 -7.134 4.310 1.00 87.75 70 ASP A C 1
ATOM 544 O O . ASP A 1 70 ? -3.506 -6.981 4.375 1.00 87.75 70 ASP A O 1
ATOM 548 N N . ARG A 1 71 ? -1.534 -7.322 5.398 1.00 89.62 71 ARG A N 1
ATOM 549 C CA . ARG A 1 71 ? -2.073 -7.364 6.758 1.00 89.62 71 ARG A CA 1
ATOM 550 C C . ARG A 1 71 ? -1.644 -6.138 7.542 1.00 89.62 71 ARG A C 1
ATOM 552 O O . ARG A 1 71 ? -0.469 -5.780 7.555 1.00 89.62 71 ARG A O 1
ATOM 559 N N . LEU A 1 72 ? -2.607 -5.528 8.217 1.00 89.81 72 LEU A N 1
ATOM 560 C CA . LEU A 1 72 ? -2.425 -4.331 9.031 1.00 89.81 72 LEU A CA 1
ATOM 561 C C . LEU A 1 72 ? -3.358 -4.360 10.239 1.00 89.81 72 LEU A C 1
ATOM 563 O O . LEU A 1 72 ? -4.229 -5.219 10.360 1.00 89.81 72 LEU A O 1
ATOM 567 N N . TYR A 1 73 ? -3.185 -3.410 11.145 1.00 88.94 73 TYR A N 1
ATOM 568 C CA . TYR A 1 73 ? -3.993 -3.279 12.345 1.00 88.94 73 TYR A CA 1
ATOM 569 C C . TYR A 1 73 ? -4.938 -2.087 12.231 1.00 88.94 73 TYR A C 1
ATOM 571 O O . TYR A 1 73 ? -4.533 -0.995 11.852 1.00 88.94 73 TYR A O 1
ATOM 579 N N . ILE A 1 74 ? -6.201 -2.285 12.601 1.00 89.56 74 ILE A N 1
ATOM 580 C CA . ILE A 1 74 ? -7.176 -1.20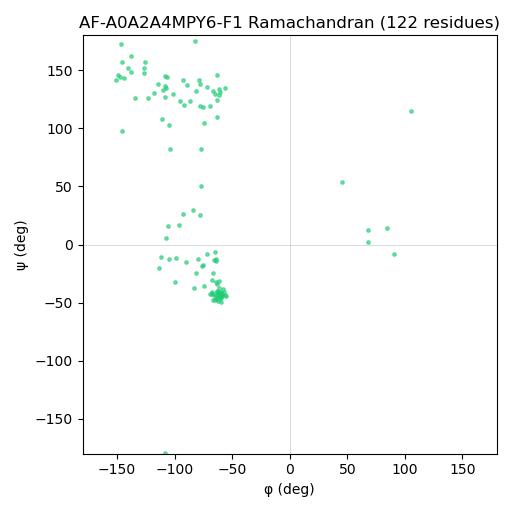9 12.797 1.00 89.56 74 ILE A CA 1
ATOM 581 C C . ILE A 1 74 ? -7.457 -1.134 14.290 1.00 89.56 74 ILE A C 1
ATOM 583 O O . ILE A 1 74 ? -8.102 -2.036 14.826 1.00 89.56 74 ILE A O 1
ATOM 587 N N . ASN A 1 75 ? -6.975 -0.097 14.978 1.00 86.00 75 ASN A N 1
ATOM 588 C CA . ASN A 1 75 ? -7.113 0.034 16.438 1.00 86.00 75 ASN A CA 1
ATOM 589 C C . ASN A 1 75 ? -6.789 -1.290 17.176 1.00 86.00 75 ASN A C 1
ATOM 591 O O . ASN A 1 75 ? -7.626 -1.829 17.899 1.00 86.00 75 ASN A O 1
ATOM 595 N N . ALA A 1 76 ? -5.605 -1.856 16.909 1.00 83.94 76 ALA A N 1
ATOM 596 C CA . ALA A 1 76 ? -5.123 -3.150 17.420 1.00 83.94 76 ALA A CA 1
ATOM 597 C C . ALA A 1 76 ? -5.849 -4.420 16.917 1.00 83.94 76 ALA A C 1
ATOM 599 O O . ALA A 1 76 ? -5.470 -5.529 17.286 1.00 83.94 76 ALA A O 1
ATOM 600 N N . THR A 1 77 ? -6.833 -4.309 16.021 1.00 88.56 77 THR A N 1
ATOM 601 C CA . THR A 1 77 ? -7.467 -5.476 15.384 1.00 88.56 77 THR A CA 1
ATOM 602 C C . THR A 1 77 ? -6.762 -5.835 14.080 1.00 88.56 77 THR A C 1
ATOM 604 O O . THR A 1 77 ? -6.752 -5.030 13.148 1.00 88.56 77 THR A O 1
ATOM 607 N N . LEU A 1 78 ? -6.219 -7.052 13.987 1.00 89.75 78 LEU A N 1
ATOM 608 C CA . LEU A 1 78 ? -5.619 -7.557 12.750 1.00 89.75 78 LEU A CA 1
ATOM 609 C C . LEU A 1 78 ? -6.668 -7.624 11.632 1.00 89.75 78 LEU A C 1
ATOM 611 O O . LEU A 1 78 ? -7.759 -8.173 11.815 1.00 89.75 78 LEU A O 1
ATOM 615 N N . SER A 1 79 ? -6.325 -7.040 10.493 1.00 92.12 79 SER A N 1
ATOM 616 C CA . SER A 1 79 ? -7.190 -6.886 9.331 1.00 92.12 79 SER A CA 1
ATOM 617 C C . SER A 1 79 ? -6.402 -7.123 8.048 1.00 92.12 79 SER A C 1
ATOM 619 O O . SER A 1 79 ? -5.194 -6.887 7.994 1.00 92.12 79 SER A O 1
ATOM 621 N N . GLU A 1 80 ? -7.097 -7.584 7.018 1.00 93.00 80 GLU A N 1
ATOM 622 C CA . GLU A 1 80 ? -6.533 -7.895 5.708 1.00 93.00 80 GLU A CA 1
ATOM 623 C C . GLU A 1 80 ? -7.097 -6.950 4.650 1.00 93.00 80 GLU A C 1
ATOM 625 O O . GLU A 1 80 ? -8.290 -6.641 4.649 1.00 93.00 80 GLU A O 1
ATOM 630 N N . VAL A 1 81 ? -6.233 -6.477 3.758 1.00 94.06 81 VAL A N 1
ATOM 631 C CA . VAL A 1 81 ? -6.599 -5.609 2.640 1.00 94.06 81 VAL A CA 1
ATOM 632 C C . VAL A 1 81 ? -7.280 -6.439 1.567 1.00 94.06 81 VAL A C 1
ATOM 634 O O . VAL A 1 81 ? -6.676 -7.337 0.989 1.00 94.06 81 VAL A O 1
ATOM 637 N N . GLN A 1 82 ? -8.537 -6.119 1.282 1.00 94.44 82 GLN A N 1
ATOM 638 C CA . GLN A 1 82 ? -9.333 -6.828 0.285 1.00 94.44 82 GLN A CA 1
ATOM 639 C C . GLN A 1 82 ? -9.385 -6.079 -1.047 1.00 94.44 82 GLN A C 1
ATOM 641 O O . GLN A 1 82 ? -9.432 -6.706 -2.101 1.00 94.44 82 GLN A O 1
ATOM 646 N N . GLU A 1 83 ? -9.353 -4.748 -1.012 1.00 94.25 83 GLU A N 1
ATOM 647 C CA . GLU A 1 83 ? -9.437 -3.922 -2.215 1.00 94.25 83 GLU A CA 1
ATOM 648 C C . GLU A 1 83 ? -8.556 -2.682 -2.074 1.00 94.25 83 GLU A C 1
ATOM 650 O O . GLU A 1 83 ? -8.450 -2.099 -0.994 1.00 94.25 83 GLU A O 1
ATOM 655 N N . VAL A 1 84 ? -7.920 -2.261 -3.166 1.00 94.44 84 VAL A N 1
ATOM 656 C CA . VAL A 1 84 ? -7.057 -1.078 -3.201 1.00 94.44 84 VAL A CA 1
ATOM 657 C C . VAL A 1 84 ? -7.391 -0.258 -4.441 1.00 94.44 84 VAL A C 1
ATOM 659 O O . VAL A 1 84 ? -7.348 -0.765 -5.554 1.00 94.44 84 VAL A O 1
ATOM 662 N N . ASN A 1 85 ? -7.690 1.020 -4.227 1.00 92.94 85 ASN A N 1
ATOM 663 C CA . ASN A 1 85 ? -7.858 2.046 -5.255 1.00 92.94 85 ASN A CA 1
ATOM 664 C C . ASN A 1 85 ? -6.673 3.023 -5.216 1.00 92.94 85 ASN A C 1
ATOM 666 O O . ASN A 1 85 ? -5.791 2.901 -4.368 1.00 92.94 85 ASN A O 1
ATOM 670 N N . ASP A 1 86 ? -6.668 4.041 -6.075 1.00 88.62 86 ASP A N 1
ATOM 671 C CA . ASP A 1 86 ? -5.571 5.017 -6.134 1.00 88.62 86 ASP A CA 1
ATOM 672 C C . ASP A 1 86 ? -5.384 5.794 -4.825 1.00 88.62 86 ASP A C 1
ATOM 674 O O . ASP A 1 86 ? -4.258 5.944 -4.364 1.00 88.62 86 ASP A O 1
ATOM 678 N N . THR A 1 87 ? -6.477 6.224 -4.187 1.00 90.69 87 THR A N 1
ATOM 679 C CA . THR A 1 87 ? -6.457 7.094 -2.992 1.00 90.69 87 THR A CA 1
ATOM 680 C C . THR A 1 87 ? -6.938 6.418 -1.712 1.00 90.69 87 THR A C 1
ATOM 682 O O . THR A 1 87 ? -6.820 6.974 -0.623 1.00 90.69 87 THR A O 1
ATOM 685 N N . ARG A 1 88 ? -7.515 5.222 -1.818 1.00 93.56 88 ARG A N 1
ATOM 686 C CA . ARG A 1 88 ? -8.194 4.550 -0.707 1.00 93.56 88 ARG A CA 1
ATOM 687 C C . ARG A 1 88 ? -8.008 3.046 -0.771 1.00 93.56 88 ARG A C 1
ATOM 689 O O . ARG A 1 88 ? -7.785 2.494 -1.844 1.00 93.56 88 ARG A O 1
ATOM 696 N N . PHE A 1 89 ? -8.155 2.381 0.359 1.00 94.50 89 PHE A N 1
ATOM 697 C CA . PHE A 1 89 ? -8.095 0.928 0.453 1.00 94.50 89 PHE A CA 1
ATOM 698 C C . PHE A 1 89 ? -9.196 0.410 1.376 1.00 94.50 89 PHE A C 1
ATOM 700 O O . PHE A 1 89 ? -9.620 1.097 2.305 1.00 94.50 89 PHE A O 1
ATOM 707 N N . MET A 1 90 ? -9.693 -0.787 1.092 1.00 94.31 90 MET A N 1
ATOM 708 C CA . MET A 1 90 ? -10.685 -1.483 1.893 1.00 94.31 90 MET A CA 1
ATOM 709 C C . MET A 1 90 ? -10.029 -2.649 2.612 1.00 94.31 90 MET A C 1
ATOM 711 O O . MET A 1 90 ? -9.268 -3.422 2.030 1.00 94.31 90 MET A O 1
ATOM 715 N N . VAL A 1 91 ? -10.382 -2.798 3.879 1.00 94.38 91 VAL A N 1
ATOM 716 C CA . VAL A 1 91 ? -9.896 -3.875 4.737 1.00 94.38 91 VAL A CA 1
ATOM 717 C C . VAL A 1 91 ? -11.052 -4.613 5.377 1.00 94.38 91 VAL A C 1
ATOM 719 O O . VAL A 1 91 ? -12.109 -4.030 5.636 1.00 94.38 91 VAL A O 1
ATOM 722 N N . VAL A 1 92 ? -10.815 -5.883 5.678 1.00 93.62 92 VAL A N 1
ATOM 723 C CA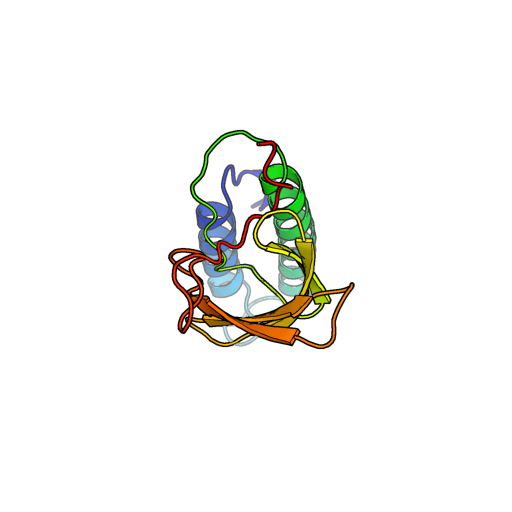 . VAL A 1 92 ? -11.720 -6.752 6.424 1.00 93.62 92 VAL A CA 1
ATOM 724 C C . VAL A 1 92 ? -11.033 -7.180 7.708 1.00 93.62 92 VAL A C 1
ATOM 726 O O . VAL A 1 92 ? -9.888 -7.630 7.691 1.00 93.62 92 VAL A O 1
ATOM 729 N N . ALA A 1 93 ? -11.723 -7.039 8.836 1.00 91.38 93 ALA A N 1
ATOM 730 C CA . ALA A 1 93 ? -11.196 -7.522 10.107 1.00 91.38 93 ALA A CA 1
ATOM 731 C C . ALA A 1 93 ? -11.104 -9.057 10.097 1.00 91.38 93 ALA A C 1
ATOM 733 O O . ALA A 1 93 ? -12.077 -9.737 9.787 1.00 91.38 93 ALA A O 1
ATOM 734 N N . CYS A 1 94 ? -9.976 -9.642 10.508 1.00 86.75 94 CYS A N 1
ATOM 735 C CA . CYS A 1 94 ? -9.844 -11.105 10.503 1.00 86.75 94 CYS A CA 1
ATOM 736 C C . CYS A 1 94 ? -10.779 -11.786 11.522 1.00 86.75 94 CYS A C 1
ATOM 738 O O . CYS A 1 94 ? -11.135 -12.948 11.367 1.00 86.75 94 CYS A O 1
ATOM 740 N N . SER A 1 95 ? -11.186 -11.068 12.575 1.00 83.62 95 SER A N 1
ATOM 741 C CA . SER A 1 95 ? -12.059 -11.589 13.636 1.00 83.62 95 SER A CA 1
ATOM 742 C C . SER A 1 95 ? -13.555 -11.401 13.371 1.00 83.62 95 SER A C 1
ATOM 744 O O . SER A 1 95 ? -14.377 -11.982 14.079 1.00 83.62 95 SER A O 1
ATOM 746 N N . ARG A 1 96 ? -13.939 -10.548 12.411 1.00 79.56 96 ARG A N 1
ATOM 747 C CA . ARG A 1 96 ? -15.336 -10.150 12.167 1.00 79.56 96 ARG A CA 1
ATOM 748 C C . ARG A 1 96 ? -15.545 -9.883 10.687 1.00 79.56 96 ARG A C 1
ATOM 750 O O . ARG A 1 96 ? -14.720 -9.229 10.072 1.00 79.56 96 ARG A O 1
ATOM 757 N N . ASN A 1 97 ? -16.712 -10.217 10.146 1.00 82.06 97 ASN A N 1
ATOM 758 C CA . ASN A 1 97 ? -17.049 -9.892 8.756 1.00 82.06 97 ASN A CA 1
ATOM 759 C C . ASN A 1 97 ? -17.432 -8.403 8.564 1.00 82.06 97 ASN A C 1
ATOM 761 O O . ASN A 1 97 ? -18.504 -8.074 8.062 1.00 82.06 97 ASN A O 1
ATOM 765 N N . ARG A 1 98 ? -16.596 -7.484 9.063 1.00 86.50 98 ARG A N 1
ATOM 766 C CA . ARG A 1 98 ? -16.753 -6.033 8.916 1.00 86.50 98 ARG A CA 1
ATOM 767 C C . ARG A 1 98 ? -15.700 -5.506 7.963 1.00 86.50 98 ARG A C 1
ATOM 769 O O . ARG A 1 98 ? -14.509 -5.701 8.192 1.00 86.50 98 ARG A O 1
ATOM 776 N N . GLN A 1 99 ? -16.177 -4.786 6.957 1.00 92.38 99 GLN A N 1
ATOM 777 C CA . GLN A 1 99 ? -15.359 -4.131 5.948 1.00 92.38 99 GLN A CA 1
ATOM 778 C C . GLN A 1 99 ? -15.355 -2.624 6.183 1.00 92.38 99 GLN A C 1
ATOM 780 O O . GLN A 1 99 ? -16.355 -2.052 6.630 1.00 92.38 99 GLN A O 1
ATOM 785 N N . THR A 1 100 ? -14.237 -1.954 5.927 1.00 92.69 100 THR A N 1
ATOM 786 C CA . THR A 1 100 ? -14.159 -0.494 6.050 1.00 92.69 100 THR A CA 1
ATOM 787 C C . THR A 1 100 ? -13.136 0.080 5.081 1.00 92.69 100 THR A C 1
ATOM 789 O O . THR A 1 100 ? -12.076 -0.502 4.866 1.00 92.69 100 THR A O 1
ATOM 792 N N . TRP A 1 101 ? -13.475 1.238 4.517 1.00 94.31 101 TRP A N 1
ATOM 793 C CA . TRP A 1 101 ? -12.617 2.018 3.634 1.00 94.31 101 TRP A CA 1
ATOM 794 C C . TRP A 1 101 ? -11.761 3.010 4.417 1.00 94.31 101 TRP A C 1
ATOM 796 O O . TRP A 1 101 ? -12.269 3.714 5.294 1.00 94.31 101 TRP A O 1
ATOM 806 N N . PHE A 1 102 ? -10.492 3.106 4.041 1.00 93.50 102 PHE A N 1
ATOM 807 C CA . PHE A 1 102 ? -9.485 3.990 4.614 1.00 93.50 102 PHE A CA 1
ATOM 808 C C . PHE A 1 102 ? -8.818 4.821 3.525 1.00 93.50 102 PHE A C 1
ATOM 810 O O . PHE A 1 102 ? -8.671 4.373 2.388 1.00 93.50 102 PHE A O 1
ATOM 817 N N . ASP A 1 103 ? -8.431 6.038 3.881 1.00 91.38 103 ASP A N 1
ATOM 818 C CA . ASP A 1 103 ? -7.667 6.927 3.012 1.00 91.38 103 ASP A CA 1
ATOM 819 C C . ASP A 1 103 ? -6.183 6.540 3.067 1.00 91.38 103 ASP A C 1
ATOM 821 O O . ASP A 1 103 ? -5.635 6.345 4.155 1.00 91.38 103 ASP A O 1
ATOM 825 N N . LYS A 1 104 ? -5.524 6.416 1.911 1.00 89.88 104 LYS A N 1
ATOM 826 C CA . LYS A 1 104 ? -4.109 6.028 1.846 1.00 89.88 104 LYS A CA 1
ATOM 827 C C . LYS A 1 104 ? -3.160 7.073 2.420 1.00 89.88 104 LYS A C 1
ATOM 829 O O . LYS A 1 104 ? -2.105 6.719 2.943 1.00 89.88 104 LYS A O 1
ATOM 834 N N . SER A 1 105 ? -3.536 8.345 2.316 1.00 85.69 105 SER A N 1
ATOM 835 C CA . SER A 1 105 ? -2.702 9.464 2.748 1.00 85.69 105 SER A CA 1
ATOM 836 C C . SER A 1 105 ? -2.662 9.598 4.268 1.00 85.69 105 SER A C 1
ATOM 838 O O . SER A 1 105 ? -1.627 9.937 4.829 1.00 85.69 105 SER A O 1
ATOM 840 N N . THR A 1 106 ? -3.783 9.314 4.939 1.00 84.88 106 THR A N 1
ATOM 841 C CA . THR A 1 106 ? -3.935 9.537 6.386 1.00 84.88 106 THR A CA 1
ATOM 842 C C . THR A 1 106 ? -4.085 8.254 7.198 1.00 84.88 106 THR A C 1
ATOM 844 O O . THR A 1 106 ? -3.917 8.285 8.415 1.00 84.88 106 THR A O 1
ATOM 847 N N . GLY A 1 107 ? -4.465 7.134 6.575 1.00 85.81 107 GLY A N 1
ATOM 848 C CA . GLY A 1 107 ? -4.807 5.900 7.285 1.00 85.81 107 GLY A CA 1
ATOM 849 C C . GLY A 1 107 ? -6.086 5.983 8.115 1.00 85.81 107 GLY A C 1
ATOM 850 O O . GLY A 1 107 ? -6.326 5.116 8.956 1.00 85.81 107 GLY A O 1
ATOM 851 N N . ILE A 1 108 ? -6.902 7.025 7.938 1.00 88.81 108 ILE A N 1
ATOM 852 C CA . ILE A 1 108 ? -8.136 7.234 8.702 1.00 88.81 108 ILE A CA 1
ATOM 853 C C . ILE A 1 108 ? -9.320 6.627 7.943 1.00 88.81 108 ILE A C 1
ATOM 855 O O . ILE A 1 108 ? -9.406 6.712 6.716 1.00 88.81 108 ILE A O 1
ATOM 859 N N . GLY A 1 109 ? -10.250 6.011 8.676 1.00 91.50 109 GLY A N 1
ATOM 860 C CA . GLY A 1 109 ? -11.471 5.457 8.093 1.00 91.50 109 GLY A CA 1
ATOM 861 C C . GLY A 1 109 ? -12.372 6.544 7.496 1.00 91.50 109 GLY A C 1
ATOM 862 O O . GLY A 1 109 ? -12.720 7.504 8.187 1.00 91.50 109 GLY A O 1
ATOM 863 N N . LEU A 1 110 ? -12.815 6.365 6.245 1.00 88.75 110 LEU A N 1
ATOM 864 C CA . LEU A 1 110 ? -13.640 7.340 5.508 1.00 88.75 110 LEU A CA 1
ATOM 865 C C . LEU A 1 110 ? -14.962 7.646 6.228 1.00 88.75 110 LEU A C 1
ATOM 867 O O . LEU A 1 110 ? -15.366 8.799 6.345 1.00 88.75 110 LEU A O 1
ATOM 871 N N . TYR A 1 111 ? -15.630 6.604 6.728 1.00 88.56 111 TYR A N 1
ATOM 872 C CA . TYR A 1 111 ? -16.946 6.708 7.372 1.00 88.56 111 TYR A CA 1
ATOM 873 C C . TYR A 1 111 ? -16.872 6.729 8.901 1.00 88.56 111 TYR A C 1
ATOM 875 O O . TYR A 1 111 ? -17.862 7.006 9.575 1.00 88.56 111 TYR A O 1
ATOM 883 N N . ASN A 1 112 ? -15.707 6.417 9.471 1.00 88.69 112 ASN A N 1
ATOM 884 C CA . ASN A 1 112 ? -15.507 6.408 10.910 1.00 88.69 112 ASN A CA 1
ATOM 885 C C . ASN A 1 112 ? -14.087 6.854 11.253 1.00 88.69 112 ASN A C 1
ATOM 887 O O . ASN A 1 112 ? -13.152 6.056 11.289 1.00 88.69 112 ASN A O 1
ATOM 891 N N . ARG A 1 113 ? -13.966 8.138 11.596 1.00 87.62 113 ARG A N 1
ATOM 892 C CA . ARG A 1 113 ? -12.696 8.788 11.948 1.00 87.62 113 ARG A CA 1
ATOM 893 C C . ARG A 1 113 ? -12.029 8.238 13.212 1.00 87.62 113 ARG A C 1
ATOM 895 O O . ARG A 1 113 ? -10.874 8.557 13.473 1.00 87.62 113 ARG A O 1
ATOM 902 N N . ARG A 1 114 ? -12.740 7.432 14.013 1.00 87.06 114 ARG A N 1
ATOM 903 C CA . ARG A 1 114 ? -12.158 6.743 15.177 1.00 87.06 114 ARG A CA 1
ATOM 904 C C . ARG A 1 114 ? -11.315 5.538 14.772 1.00 87.06 114 ARG A C 1
ATOM 906 O O . ARG A 1 114 ? -10.543 5.058 15.593 1.00 87.06 114 ARG A O 1
ATOM 913 N N . LEU A 1 115 ? -11.495 5.022 13.558 1.00 88.81 115 LEU A N 1
ATOM 914 C CA . LEU A 1 115 ? -10.718 3.904 13.043 1.00 88.81 115 LEU A CA 1
ATOM 915 C C . LEU A 1 115 ? -9.443 4.439 12.403 1.00 88.81 115 LEU A C 1
ATOM 917 O O . LEU A 1 115 ? -9.505 5.270 11.493 1.00 88.81 115 LEU A O 1
ATOM 921 N N . ARG A 1 116 ? -8.305 3.942 12.881 1.00 88.62 116 ARG A N 1
ATOM 922 C CA . ARG A 1 116 ? -6.985 4.249 12.339 1.00 88.62 116 ARG A CA 1
ATOM 923 C C . ARG A 1 116 ? -6.297 2.956 11.939 1.00 88.62 116 ARG A C 1
ATOM 925 O O . ARG A 1 116 ? -6.216 2.030 12.747 1.00 88.62 116 ARG A O 1
ATOM 932 N N . ALA A 1 117 ? -5.848 2.911 10.693 1.00 88.56 117 ALA A N 1
ATOM 933 C CA . ALA A 1 117 ? -4.983 1.865 10.189 1.00 88.56 117 ALA A CA 1
ATOM 934 C C . ALA A 1 117 ? -3.542 2.124 10.649 1.00 88.56 117 ALA A C 1
ATOM 936 O O . ALA A 1 117 ? -3.084 3.266 10.681 1.00 88.56 117 ALA A O 1
ATOM 937 N N . SER A 1 118 ? -2.825 1.061 10.990 1.00 86.25 118 SER A N 1
ATOM 938 C CA . SER A 1 118 ? -1.407 1.085 11.332 1.00 86.25 118 SER A CA 1
ATOM 939 C C . SER A 1 118 ? -0.754 -0.239 10.941 1.00 86.25 118 SER A C 1
ATOM 941 O O . SER A 1 118 ? -1.367 -1.300 11.042 1.00 86.25 118 SER A O 1
ATOM 943 N N . PHE A 1 119 ? 0.507 -0.209 10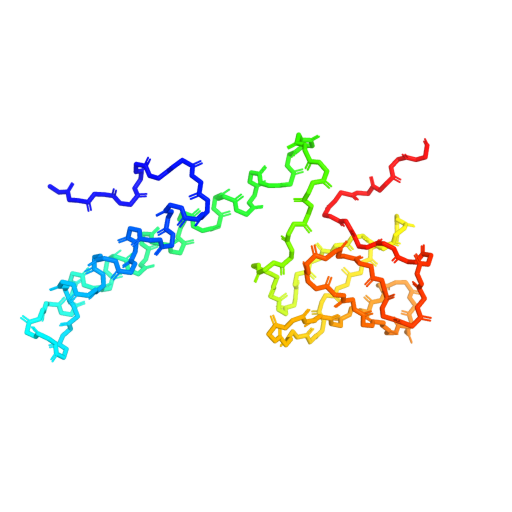.511 1.00 82.94 119 PHE A N 1
ATOM 944 C CA . PHE A 1 119 ? 1.264 -1.443 10.242 1.00 82.94 119 PHE A CA 1
ATOM 945 C C . PHE A 1 119 ? 1.720 -2.150 11.524 1.00 82.94 119 PHE A C 1
ATOM 947 O O . PHE A 1 119 ? 2.019 -3.341 11.509 1.00 82.94 119 PHE A O 1
ATOM 954 N N . VAL A 1 120 ? 1.718 -1.429 12.646 1.00 79.50 120 VAL A N 1
ATOM 955 C CA . VAL A 1 120 ? 2.041 -1.949 13.975 1.00 79.50 120 VAL A CA 1
ATOM 956 C C . VAL A 1 120 ? 0.781 -2.052 14.836 1.00 79.50 120 VAL A C 1
ATOM 958 O O . VAL A 1 120 ? -0.111 -1.204 14.714 1.00 79.50 120 VAL A O 1
ATOM 961 N N . PRO A 1 121 ? 0.672 -3.060 15.717 1.00 73.00 121 PRO A N 1
ATOM 962 C CA . PRO A 1 121 ? -0.395 -3.096 16.703 1.00 73.00 121 PRO A CA 1
ATOM 963 C C . PRO A 1 121 ? -0.234 -1.895 17.638 1.00 73.00 121 PRO A C 1
ATOM 965 O O . PRO A 1 121 ? 0.823 -1.699 18.232 1.00 73.00 121 PRO A O 1
ATOM 968 N N . PHE A 1 122 ? -1.277 -1.074 17.749 1.00 63.69 122 PHE A N 1
ATOM 969 C CA . PHE A 1 122 ? -1.288 0.045 18.686 1.00 63.69 122 PHE A CA 1
ATOM 970 C C . PHE A 1 122 ? -1.204 -0.514 20.116 1.00 63.69 122 PHE A C 1
ATOM 972 O O . PHE A 1 122 ? -2.148 -1.160 20.574 1.00 63.69 122 PHE A O 1
ATOM 979 N N . GLN A 1 123 ? -0.068 -0.315 20.791 1.00 55.53 123 GLN A N 1
ATOM 980 C CA . GLN A 1 123 ? 0.035 -0.531 22.233 1.00 55.53 123 GLN A CA 1
ATOM 981 C C . GLN A 1 123 ? -0.610 0.675 22.920 1.00 55.53 123 GLN A C 1
ATOM 983 O O . GLN A 1 123 ? -0.215 1.812 22.665 1.00 55.53 123 GLN A O 1
ATOM 988 N N . ALA A 1 124 ? -1.664 0.406 23.691 1.00 50.34 124 ALA A N 1
ATOM 989 C CA . ALA A 1 124 ? -2.302 1.387 24.563 1.00 50.34 124 ALA A CA 1
ATOM 990 C C . ALA A 1 124 ? -1.372 1.790 25.713 1.00 50.34 124 ALA A C 1
ATOM 992 O O . ALA A 1 124 ? -0.583 0.920 26.151 1.00 50.34 124 ALA A O 1
#

Radius of gyration: 17.37 Å; Cα contacts (8 Å, |Δi|>4): 191; chains: 1; bounding box: 44×21×53 Å

pLDDT: mean 81.95, std 12.37, range [45.16, 94.5]

Foldseek 3Di:
DLALVVDPAPVSSVVSLVVVCVVAPVVNVHDPVVNVVSVVRSVVVNVVRVVVLLPPPDDQQQQQVPDFQDWWDWQQFIWGWHADDRFKTWIAGPVDRDIFIAGNRFQATPVHRSIGIGRDRDDD

InterPro domains:
  IPR036869 Chaperone J-domain superfamily [G3DSA:1.10.287.110] (2-56)
  IPR036869 Chaperone J-domain superfamily [SSF46565] (9-48)

Mean predicted aligned error: 10.21 Å

Secondary structure (DSSP, 8-state):
---GGG--SHHHHHHHHHHHHHHH-GGGT--HHHHHHHHHHHHHHHHHHHHHTTSSS-S----TT--TT-EEEETTEEEEEEEE-SSEEEEEETTSS-EEEEETTT-BBSS-TT-BEESS----

Nearest PDB structures (foldseek):
  6xzt-assembly2_B  TM=8.127E-01  e=8.316E-01  Thermus oshimai JL-2
  6s3h-assembly1_A  TM=6.148E-01  e=8.316E-01  Thermus oshimai JL-2
  7pik-assembly1_C  TM=6.623E-01  e=6.929E-01  Escherichia coli
  2otg-assembly1_A  TM=5.691E-01  e=5.773E-01  Placopecten magellanicus
  8qcf-assembly1_K  TM=2.648E-01  e=7.825E-01  Saccharomyces cerevisiae